Protein AF-A0A1S8CVC4-F1 (afdb_monomer)

Solvent-accessible surface area (backbone atoms only — not comparable to full-atom values): 4760 Å² total; per-residue (Å²): 140,80,88,82,80,78,75,78,75,65,57,59,61,54,52,48,54,53,49,52,54,50,39,52,53,53,37,53,53,34,53,53,50,45,54,50,45,53,53,51,52,72,74,43,60,87,89,38,73,68,36,56,55,44,50,53,52,44,52,54,37,52,51,51,37,50,50,38,50,52,53,51,52,55,54,56,64,58,60,80,78,113

pLDDT: mean 80.46, std 18.3, range [41.5, 96.69]

Secondary structure (DSSP, 8-state):
--------THHHHHHHHHHHHHHHHHHHHHHHHHHHHHHHHHHS-TTSHHHHHHHHHHHHHHHHHHHHHHHHHHHHHHHTT-

Sequence (82 aa):
MQKQIFGDCNSSAHEEASYCHKLHRLLEHCMQQIVIVHQQLKTTCIHDQHAEVLQQRLQTLQERRRFYQTQLISLDSFSDFS

Mean predicted aligned error: 10.3 Å

Structure (mmCIF, N/CA/C/O backbone):
data_AF-A0A1S8CVC4-F1
#
_entry.id   AF-A0A1S8CVC4-F1
#
loop_
_atom_site.group_PDB
_atom_site.id
_atom_site.type_symbol
_atom_site.label_atom_id
_atom_site.label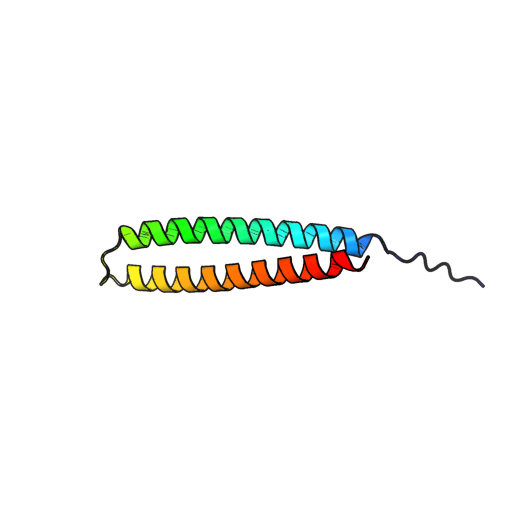_alt_id
_atom_site.label_comp_id
_atom_site.label_asym_id
_atom_site.label_entity_id
_atom_site.label_seq_id
_atom_site.pdbx_PDB_ins_code
_atom_site.Cartn_x
_atom_site.Cartn_y
_atom_site.Cartn_z
_atom_site.occupancy
_atom_site.B_iso_or_equiv
_atom_site.auth_seq_id
_atom_site.auth_comp_id
_atom_site.auth_asym_id
_atom_site.auth_atom_id
_atom_site.pdbx_PDB_model_num
ATOM 1 N N . MET A 1 1 ? 11.885 -5.766 -52.870 1.00 45.47 1 MET A N 1
ATOM 2 C CA . MET A 1 1 ? 13.008 -5.303 -52.018 1.00 45.47 1 MET A CA 1
ATOM 3 C C . MET A 1 1 ? 12.723 -3.832 -51.731 1.00 45.47 1 MET A C 1
ATOM 5 O O . MET A 1 1 ? 12.429 -3.151 -52.692 1.00 45.47 1 MET A O 1
ATOM 9 N N . GLN A 1 2 ? 12.620 -3.289 -50.520 1.00 41.50 2 GLN A N 1
ATOM 10 C CA . GLN A 1 2 ? 13.205 -3.590 -49.212 1.00 41.50 2 GLN A CA 1
ATOM 11 C C . GLN A 1 2 ? 12.166 -3.349 -48.102 1.00 41.50 2 GLN A C 1
ATOM 13 O O . GLN A 1 2 ? 11.329 -2.459 -48.205 1.00 41.50 2 GLN A O 1
ATOM 18 N N . LYS A 1 3 ? 12.246 -4.147 -47.033 1.00 48.19 3 LYS A N 1
ATOM 19 C CA . LYS A 1 3 ? 11.551 -3.919 -45.763 1.00 48.19 3 LYS A CA 1
ATOM 20 C C . LYS A 1 3 ? 12.295 -2.808 -45.013 1.00 48.19 3 LYS A C 1
ATOM 22 O O . LYS A 1 3 ? 13.468 -2.998 -44.709 1.00 48.19 3 LYS A O 1
ATOM 27 N N . GLN A 1 4 ? 11.639 -1.697 -44.693 1.00 47.81 4 GLN A N 1
ATOM 28 C CA . GLN A 1 4 ? 12.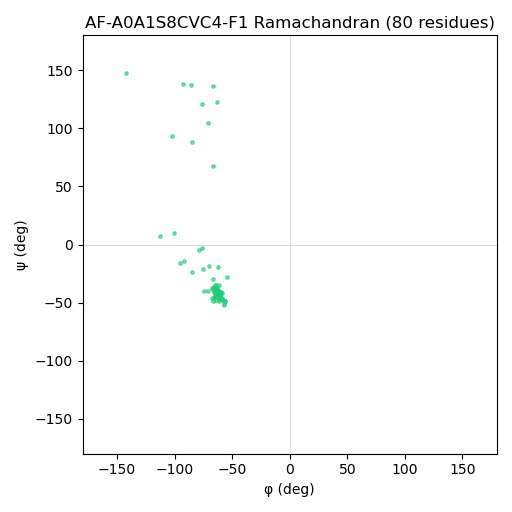092 -0.801 -43.627 1.00 47.81 4 GLN A CA 1
ATOM 29 C C . GLN A 1 4 ? 11.220 -1.071 -42.404 1.00 47.81 4 GLN A C 1
ATOM 31 O O . GLN A 1 4 ? 10.115 -0.557 -42.279 1.00 47.81 4 GLN A O 1
ATOM 36 N N . ILE A 1 5 ? 11.712 -1.959 -41.542 1.00 52.75 5 ILE A N 1
ATOM 37 C CA . ILE A 1 5 ? 11.216 -2.136 -40.180 1.00 52.75 5 ILE A CA 1
ATOM 38 C C . ILE A 1 5 ? 11.970 -1.083 -39.367 1.00 52.75 5 ILE A C 1
ATOM 40 O O . ILE A 1 5 ? 13.080 -1.336 -38.904 1.00 52.75 5 ILE A O 1
ATOM 44 N N . PHE A 1 6 ? 11.429 0.132 -39.293 1.00 48.50 6 PHE A N 1
ATOM 45 C CA . PHE A 1 6 ? 11.827 1.060 -38.239 1.00 48.50 6 PHE A CA 1
ATOM 46 C C . PHE A 1 6 ? 11.238 0.487 -36.952 1.00 48.50 6 PHE A C 1
ATOM 48 O O . PHE A 1 6 ? 10.025 0.478 -36.775 1.00 48.50 6 PHE A O 1
ATOM 55 N N . GLY A 1 7 ? 12.096 -0.118 -36.132 1.00 47.78 7 GLY A N 1
ATOM 56 C CA . GLY A 1 7 ? 11.716 -0.613 -34.820 1.00 47.78 7 GLY A CA 1
ATOM 57 C C . GLY A 1 7 ? 11.285 0.554 -33.942 1.00 47.78 7 GLY A C 1
ATOM 58 O O . GLY A 1 7 ? 12.054 1.492 -33.733 1.00 47.78 7 GLY A O 1
ATOM 59 N N . ASP A 1 8 ? 10.059 0.476 -33.436 1.00 43.34 8 ASP A N 1
ATOM 60 C CA . ASP A 1 8 ? 9.503 1.337 -32.396 1.00 43.34 8 ASP A CA 1
ATOM 61 C C . ASP A 1 8 ? 10.238 1.105 -31.059 1.00 43.34 8 ASP A C 1
ATOM 63 O O . ASP A 1 8 ? 9.686 0.570 -30.103 1.00 43.34 8 ASP A O 1
ATOM 67 N N . CYS A 1 9 ? 11.515 1.483 -30.970 1.00 48.44 9 CYS A N 1
ATOM 68 C CA . CYS A 1 9 ? 12.298 1.387 -29.731 1.00 48.44 9 CYS A CA 1
ATOM 69 C C . CYS A 1 9 ? 11.955 2.490 -28.707 1.00 48.44 9 CYS A C 1
ATOM 71 O O . CYS A 1 9 ? 12.484 2.474 -27.602 1.00 48.44 9 CYS A O 1
ATOM 73 N N . ASN A 1 10 ? 11.066 3.436 -29.043 1.00 48.03 10 ASN A N 1
ATOM 74 C CA . ASN A 1 10 ? 10.690 4.548 -28.158 1.00 48.03 10 ASN A CA 1
ATOM 75 C C . ASN A 1 10 ? 9.424 4.296 -27.322 1.00 48.03 10 ASN A C 1
ATOM 77 O O . ASN A 1 10 ? 9.190 5.024 -26.357 1.00 48.03 10 ASN A O 1
ATOM 81 N N . SER A 1 11 ? 8.607 3.293 -27.660 1.00 54.91 11 SER A N 1
ATOM 82 C CA . SER A 1 11 ? 7.365 3.025 -26.920 1.00 54.91 11 SER A CA 1
ATOM 83 C C . SER A 1 11 ? 7.637 2.377 -25.562 1.00 54.91 11 SER A C 1
ATOM 85 O O . SER A 1 11 ? 7.039 2.787 -24.572 1.00 54.91 11 SER A O 1
ATOM 87 N N . SER A 1 12 ? 8.596 1.448 -25.478 1.00 59.69 12 SER A N 1
ATOM 88 C CA . SER A 1 12 ? 8.874 0.708 -24.239 1.00 59.69 12 SER A CA 1
ATOM 89 C C . SER A 1 12 ? 9.403 1.606 -23.121 1.00 59.69 12 SER A C 1
ATOM 91 O O . SER A 1 12 ? 8.870 1.574 -22.019 1.00 59.69 12 SER A O 1
ATOM 93 N N . ALA A 1 13 ? 10.371 2.481 -23.405 1.00 60.81 13 ALA A N 1
ATOM 94 C CA . ALA A 1 13 ? 10.958 3.364 -22.394 1.00 60.81 13 ALA A CA 1
ATOM 95 C C . ALA A 1 13 ? 9.950 4.397 -21.852 1.00 60.81 13 ALA A C 1
ATOM 97 O O . ALA A 1 13 ? 9.930 4.701 -20.658 1.00 60.81 13 ALA A O 1
ATOM 98 N N . HIS A 1 14 ? 9.072 4.926 -22.712 1.00 61.75 14 HIS A N 1
ATOM 99 C CA . HIS A 1 14 ? 8.010 5.842 -22.288 1.00 61.75 14 HIS A CA 1
ATOM 100 C C . HIS A 1 14 ? 6.920 5.114 -21.481 1.00 61.75 14 HIS A C 1
ATOM 102 O O . HIS A 1 14 ? 6.404 5.645 -20.492 1.00 61.75 14 HIS A O 1
ATOM 108 N N . GLU A 1 15 ? 6.553 3.897 -21.885 1.00 71.12 15 GLU A N 1
ATOM 109 C CA . GLU A 1 15 ? 5.592 3.056 -21.167 1.00 71.12 15 GLU A CA 1
ATOM 110 C C . GLU A 1 15 ? 6.125 2.621 -19.796 1.00 71.12 15 GLU A C 1
ATOM 112 O O . GLU A 1 15 ? 5.394 2.715 -18.807 1.00 71.12 15 GLU A O 1
ATOM 117 N N . GLU A 1 16 ? 7.404 2.256 -19.703 1.00 70.00 16 GLU A N 1
ATOM 118 C CA . GLU A 1 16 ? 8.093 1.916 -18.456 1.00 70.00 16 GLU A CA 1
ATOM 119 C C . GLU A 1 16 ? 8.205 3.118 -17.514 1.00 70.00 16 GLU A C 1
ATOM 121 O O . GLU A 1 16 ? 7.847 3.009 -16.340 1.00 70.00 16 GLU A O 1
ATOM 126 N N . ALA A 1 17 ? 8.591 4.298 -18.015 1.00 78.25 17 ALA A N 1
ATOM 127 C CA . ALA A 1 17 ? 8.616 5.523 -17.213 1.00 78.25 17 ALA A CA 1
ATOM 128 C C . ALA A 1 17 ? 7.211 5.903 -16.702 1.00 78.25 17 ALA A C 1
ATOM 130 O O . ALA A 1 17 ? 7.038 6.289 -15.541 1.00 78.25 17 ALA A O 1
ATOM 131 N N . SER A 1 18 ? 6.179 5.743 -17.541 1.00 86.25 18 SER A N 1
ATOM 132 C CA . SER A 1 18 ? 4.778 5.957 -17.152 1.00 86.25 18 SER A CA 1
ATOM 133 C C . SER A 1 18 ? 4.322 4.955 -16.089 1.00 86.25 18 SER A C 1
ATOM 135 O O . SER A 1 18 ? 3.623 5.324 -15.141 1.00 86.25 18 SER A O 1
ATOM 137 N N . TYR A 1 19 ? 4.715 3.690 -16.224 1.00 87.50 19 TYR A N 1
ATOM 138 C CA . TYR A 1 19 ? 4.393 2.632 -15.275 1.00 87.50 19 TYR A CA 1
ATOM 139 C C . TYR A 1 19 ? 5.096 2.840 -13.927 1.00 87.50 19 TYR A C 1
ATOM 141 O O . TYR A 1 19 ? 4.432 2.817 -12.889 1.00 87.50 19 TYR A O 1
ATOM 149 N N . CYS A 1 20 ? 6.391 3.164 -13.939 1.00 88.88 20 CYS A N 1
ATOM 150 C CA . CYS A 1 20 ? 7.167 3.528 -12.755 1.00 88.88 20 CYS A CA 1
ATOM 151 C C . CYS A 1 20 ? 6.530 4.717 -12.013 1.00 88.88 20 CYS A C 1
ATOM 153 O O . CYS A 1 20 ? 6.246 4.635 -10.814 1.00 88.88 20 CYS A O 1
ATOM 155 N N . HIS A 1 21 ? 6.175 5.791 -12.731 1.00 91.25 21 HIS A N 1
ATOM 156 C CA . HIS A 1 21 ? 5.501 6.947 -12.133 1.00 91.25 21 HIS A CA 1
ATOM 157 C C . HIS A 1 21 ? 4.154 6.578 -11.485 1.00 91.25 21 HIS A C 1
ATOM 159 O O . HIS A 1 21 ? 3.832 7.046 -10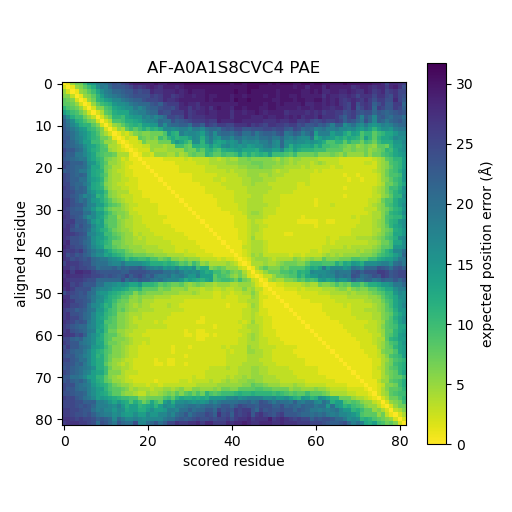.389 1.00 91.25 21 HIS A O 1
ATOM 165 N N . LYS A 1 22 ? 3.360 5.712 -12.132 1.00 92.94 22 LYS A N 1
ATOM 166 C CA . LYS A 1 22 ? 2.090 5.216 -11.573 1.00 92.94 22 LYS A CA 1
ATOM 167 C C . LYS A 1 22 ? 2.318 4.40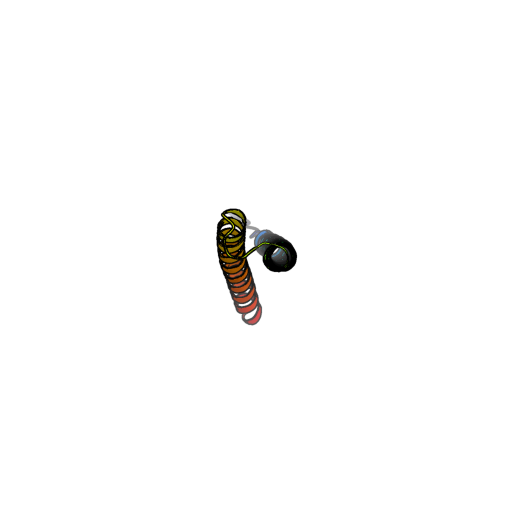0 -10.301 1.00 92.94 22 LYS A C 1
ATOM 169 O O . LYS A 1 22 ? 1.597 4.607 -9.326 1.00 92.94 22 LYS A O 1
ATOM 174 N N . LEU A 1 23 ? 3.313 3.515 -10.288 1.00 93.12 23 LEU A N 1
ATOM 175 C CA . LEU A 1 23 ? 3.667 2.719 -9.112 1.00 93.12 23 LEU A CA 1
ATOM 176 C C . LEU A 1 23 ? 4.081 3.598 -7.929 1.00 93.12 23 LEU A C 1
ATOM 178 O O . LEU A 1 23 ? 3.588 3.379 -6.822 1.00 93.12 23 LEU A O 1
ATOM 182 N N . HIS A 1 24 ? 4.899 4.630 -8.157 1.00 92.94 24 HIS A N 1
ATOM 183 C CA . HIS A 1 24 ? 5.266 5.591 -7.113 1.00 92.94 24 HIS A CA 1
ATOM 184 C C . HIS A 1 24 ? 4.045 6.302 -6.520 1.00 92.94 24 HIS A C 1
ATOM 186 O O . HIS A 1 24 ? 3.883 6.309 -5.299 1.00 92.94 24 HIS A O 1
ATOM 192 N N . ARG A 1 25 ? 3.123 6.813 -7.352 1.00 94.69 25 ARG A N 1
ATOM 193 C CA . ARG A 1 25 ? 1.886 7.441 -6.848 1.00 94.69 25 ARG A CA 1
ATOM 194 C C . ARG A 1 25 ? 1.015 6.474 -6.047 1.00 94.69 25 ARG A C 1
ATOM 196 O O . ARG A 1 25 ? 0.452 6.848 -5.019 1.00 94.69 25 ARG A O 1
ATOM 203 N N . LEU A 1 26 ? 0.888 5.229 -6.508 1.00 94.94 26 LEU A N 1
ATOM 204 C CA . LEU A 1 26 ? 0.125 4.199 -5.800 1.00 94.94 26 LEU A CA 1
ATOM 205 C C . LEU A 1 26 ? 0.769 3.837 -4.456 1.00 94.94 26 LEU A C 1
ATOM 207 O O . LEU A 1 26 ? 0.052 3.614 -3.474 1.00 94.94 26 LEU A O 1
ATOM 211 N N . LEU A 1 27 ? 2.102 3.807 -4.400 1.00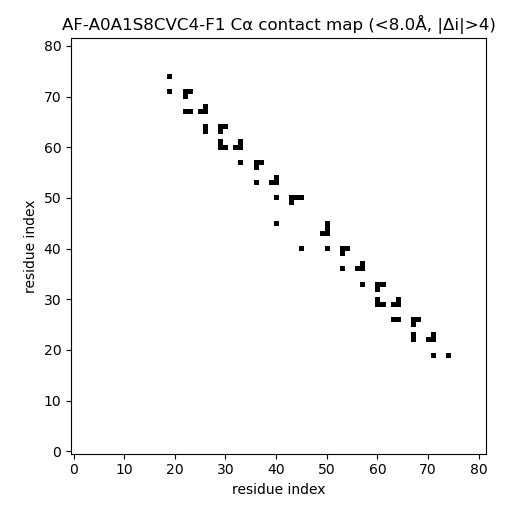 94.06 27 LEU A N 1
ATOM 212 C CA . LEU A 1 27 ? 2.866 3.560 -3.184 1.00 94.06 27 LEU A CA 1
ATOM 213 C C . LEU A 1 27 ? 2.696 4.701 -2.173 1.00 94.06 27 LEU A C 1
ATOM 215 O O . LEU A 1 27 ? 2.363 4.431 -1.018 1.00 94.06 27 LEU A O 1
ATOM 219 N N . GLU A 1 28 ? 2.842 5.953 -2.608 1.00 95.06 28 GLU A N 1
ATOM 220 C CA . GLU A 1 28 ? 2.604 7.139 -1.775 1.00 95.06 28 GLU A CA 1
ATOM 221 C C . GLU A 1 28 ? 1.190 7.136 -1.194 1.00 95.06 28 GLU A C 1
ATOM 223 O O . GLU A 1 28 ? 1.010 7.262 0.021 1.00 95.06 28 GLU A O 1
ATOM 228 N N . HIS A 1 29 ? 0.183 6.901 -2.040 1.00 95.06 29 HIS A N 1
ATOM 229 C CA . HIS A 1 29 ? -1.203 6.813 -1.596 1.00 95.06 29 HIS A CA 1
ATOM 230 C C . HIS A 1 29 ? -1.401 5.677 -0.579 1.00 95.06 29 HIS A C 1
ATOM 232 O O . HIS A 1 29 ? -2.055 5.869 0.447 1.00 95.06 29 HIS A O 1
ATOM 238 N N . CYS A 1 30 ? -0.805 4.499 -0.800 1.00 96.00 30 CYS A N 1
ATOM 239 C CA . CYS A 1 30 ? -0.872 3.401 0.170 1.00 96.00 30 CYS A CA 1
ATOM 240 C C . CYS A 1 30 ? -0.233 3.772 1.511 1.00 96.00 30 CYS A C 1
ATOM 242 O O . CYS A 1 30 ? -0.806 3.467 2.555 1.00 96.00 30 CYS A O 1
ATOM 244 N N . MET A 1 31 ? 0.915 4.450 1.508 1.00 95.62 31 MET A N 1
ATOM 245 C CA . MET A 1 31 ? 1.581 4.884 2.738 1.00 95.62 31 MET A CA 1
ATOM 246 C C . MET A 1 31 ? 0.749 5.912 3.509 1.00 95.62 31 MET A C 1
ATOM 248 O O . MET A 1 31 ? 0.594 5.777 4.723 1.00 95.62 31 MET A O 1
ATOM 252 N N . GLN A 1 32 ? 0.151 6.886 2.822 1.00 96.69 32 GLN A N 1
ATOM 253 C CA . GLN A 1 32 ? -0.756 7.856 3.444 1.00 96.69 32 GLN A CA 1
ATOM 254 C C . GLN A 1 32 ? -1.968 7.163 4.081 1.00 96.69 32 GLN A C 1
ATOM 256 O O . GLN A 1 32 ? -2.304 7.428 5.235 1.00 96.69 32 GLN A O 1
ATOM 261 N N . GLN A 1 33 ? -2.586 6.216 3.370 1.00 95.62 33 GLN A N 1
ATOM 262 C CA . GLN A 1 33 ? -3.717 5.446 3.892 1.00 95.62 33 GLN A CA 1
ATOM 263 C C . GLN A 1 33 ? -3.329 4.591 5.106 1.00 95.62 33 GLN A C 1
ATOM 265 O O . GLN A 1 33 ? -4.107 4.502 6.051 1.00 95.62 33 GLN A O 1
ATOM 270 N N . ILE A 1 34 ? -2.125 4.009 5.128 1.00 95.69 34 ILE A N 1
ATOM 271 C CA . ILE A 1 34 ? -1.601 3.272 6.291 1.00 95.69 34 ILE A CA 1
ATOM 272 C C . ILE A 1 34 ? -1.504 4.187 7.514 1.00 95.69 34 ILE A C 1
ATOM 274 O O . ILE A 1 34 ? -1.939 3.802 8.599 1.00 95.69 34 ILE A O 1
ATOM 278 N N . VAL A 1 35 ? -0.972 5.403 7.350 1.00 96.50 35 VAL A N 1
ATOM 279 C CA . VAL A 1 35 ? -0.873 6.384 8.444 1.00 96.50 35 VAL A CA 1
ATOM 280 C C . VAL A 1 35 ? -2.260 6.741 8.981 1.00 96.50 35 VAL A C 1
ATOM 282 O O . VAL A 1 35 ? -2.460 6.719 10.195 1.00 96.50 35 VAL A O 1
ATOM 285 N N . ILE A 1 36 ? -3.228 6.999 8.096 1.00 95.38 36 ILE A N 1
ATOM 286 C CA . ILE A 1 36 ? -4.614 7.312 8.475 1.00 95.38 36 ILE A CA 1
ATOM 287 C C . ILE A 1 36 ? -5.247 6.142 9.238 1.00 95.38 36 ILE A C 1
ATOM 289 O O . ILE A 1 36 ? -5.791 6.340 10.321 1.00 95.38 36 ILE A O 1
ATOM 293 N N . VAL A 1 37 ? -5.134 4.915 8.724 1.00 94.25 37 VAL A N 1
ATOM 294 C CA . VAL A 1 37 ? -5.699 3.721 9.374 1.00 94.25 37 VAL A CA 1
ATOM 295 C C . VAL A 1 37 ? -5.049 3.475 10.737 1.00 94.25 37 VAL A C 1
ATOM 297 O O . VAL A 1 37 ? -5.744 3.156 11.698 1.00 94.25 37 VAL A O 1
ATOM 300 N N . HIS A 1 38 ? -3.739 3.694 10.877 1.00 93.31 38 HIS A N 1
ATOM 301 C CA . HIS A 1 38 ? -3.077 3.621 12.180 1.00 93.31 38 HIS A CA 1
ATOM 302 C C . HIS A 1 38 ? -3.582 4.680 13.164 1.00 93.31 38 HIS A C 1
ATOM 304 O O . HIS A 1 38 ? -3.729 4.378 14.347 1.00 93.31 38 HIS A O 1
ATOM 310 N N . GLN A 1 39 ? -3.848 5.906 12.709 1.00 93.25 39 GLN A N 1
ATOM 311 C CA . GLN A 1 39 ? -4.448 6.939 13.557 1.00 93.25 39 GLN A CA 1
ATOM 312 C C . GLN A 1 39 ? -5.863 6.539 13.994 1.00 93.25 39 GLN A C 1
ATOM 314 O O . GLN A 1 39 ? -6.172 6.628 15.178 1.00 93.25 39 GLN A O 1
ATOM 319 N N . GLN A 1 40 ? -6.677 6.012 13.075 1.00 91.31 40 GLN A N 1
ATOM 320 C CA . GLN A 1 40 ? -8.024 5.515 13.373 1.00 91.31 40 GLN A CA 1
ATOM 321 C C . GLN A 1 40 ? -8.001 4.342 14.362 1.00 91.31 40 GLN A C 1
ATOM 323 O O . GLN A 1 40 ? -8.815 4.293 15.282 1.00 91.31 40 GLN A O 1
ATOM 328 N N . LEU A 1 41 ? -7.041 3.421 14.233 1.00 90.12 41 LEU A N 1
ATOM 329 C CA . LEU A 1 41 ? -6.864 2.314 15.176 1.00 90.12 41 LEU A CA 1
ATOM 330 C C . LEU A 1 41 ? -6.477 2.795 16.578 1.00 90.12 41 LEU A C 1
ATOM 332 O O . LEU A 1 41 ? -6.927 2.208 17.553 1.00 90.12 41 LEU A O 1
ATOM 336 N N . LYS A 1 42 ? -5.691 3.873 16.701 1.00 88.88 42 LYS A N 1
ATOM 337 C CA . LYS A 1 42 ? -5.343 4.454 18.012 1.00 88.88 42 LYS A CA 1
ATOM 338 C C . LYS A 1 42 ? -6.542 5.071 18.729 1.00 88.88 42 LYS A C 1
ATOM 340 O O . LYS A 1 42 ? -6.544 5.120 19.954 1.00 88.88 42 LYS A O 1
ATOM 345 N N . THR A 1 43 ? -7.525 5.568 17.983 1.00 88.00 43 THR A N 1
ATOM 346 C CA . THR A 1 43 ? -8.733 6.190 18.544 1.00 88.00 43 THR A CA 1
ATOM 347 C C . THR A 1 43 ? -9.883 5.203 18.744 1.00 88.00 43 THR A C 1
ATOM 349 O O . THR A 1 43 ? -10.850 5.540 19.419 1.00 88.00 43 THR A O 1
ATOM 352 N N . THR A 1 44 ? -9.807 4.006 18.156 1.00 84.25 44 THR A N 1
ATOM 353 C CA . THR A 1 44 ? -10.868 2.988 18.222 1.00 84.25 44 THR A CA 1
ATOM 354 C C . THR A 1 44 ? -10.617 2.038 19.397 1.00 84.25 44 THR A C 1
ATOM 356 O O . THR A 1 44 ? -9.485 1.619 19.633 1.00 84.25 44 THR A O 1
ATOM 359 N N . CYS A 1 45 ? -11.665 1.677 20.142 1.00 76.19 45 CYS A N 1
ATOM 360 C CA . CYS A 1 45 ? -11.559 0.691 21.219 1.00 76.19 45 CYS A CA 1
ATOM 361 C C . CYS A 1 45 ? -11.242 -0.702 20.639 1.00 76.19 45 CYS A C 1
ATOM 363 O O . CYS A 1 45 ? -11.839 -1.112 19.648 1.00 76.19 45 CYS A O 1
ATOM 365 N N . ILE A 1 46 ? -10.315 -1.441 21.256 1.00 66.56 46 ILE A N 1
ATOM 366 C CA . ILE A 1 46 ? -9.730 -2.687 20.711 1.00 66.56 46 ILE A CA 1
ATOM 367 C C . ILE A 1 46 ? -10.770 -3.813 20.516 1.00 66.56 46 ILE A C 1
ATOM 369 O O . ILE A 1 46 ? -10.538 -4.728 19.733 1.00 66.56 46 ILE A O 1
ATOM 373 N N . HIS A 1 47 ? -11.926 -3.733 21.180 1.00 67.88 47 HIS A N 1
ATOM 374 C CA . HIS A 1 47 ? -13.005 -4.729 21.103 1.00 67.88 47 HIS A CA 1
ATOM 375 C C . HIS A 1 47 ? -14.163 -4.337 20.174 1.00 67.88 47 HIS A C 1
ATOM 377 O O . HIS A 1 47 ? -15.213 -4.976 20.192 1.00 67.88 47 HIS A O 1
ATOM 383 N N . ASP A 1 48 ? -13.996 -3.276 19.391 1.00 79.12 48 ASP A N 1
ATOM 384 C CA . ASP A 1 48 ? -14.995 -2.834 18.426 1.00 79.12 48 ASP A CA 1
ATOM 385 C C . ASP A 1 48 ? -14.824 -3.592 17.096 1.00 79.12 48 ASP A C 1
ATOM 387 O O . ASP A 1 48 ? -13.707 -3.728 16.593 1.00 79.12 48 ASP A O 1
ATOM 391 N N . GLN A 1 49 ? -15.923 -4.035 16.479 1.00 83.81 49 GLN A N 1
ATOM 392 C CA . GLN A 1 49 ? -15.915 -4.618 15.126 1.00 83.81 49 GLN A CA 1
ATOM 393 C C . GLN A 1 49 ? -15.270 -3.665 14.108 1.00 83.81 49 GLN A C 1
ATOM 395 O O . GLN A 1 49 ? -14.652 -4.091 13.132 1.00 83.81 49 GLN A O 1
ATOM 400 N N . HIS A 1 50 ? -15.351 -2.356 14.360 1.00 86.12 50 HIS A N 1
ATOM 401 C CA . HIS A 1 50 ? -14.660 -1.353 13.561 1.00 86.12 50 HIS A CA 1
ATOM 402 C C . HIS A 1 50 ? -13.127 -1.511 13.596 1.00 86.12 50 HIS A C 1
ATOM 404 O O . HIS A 1 50 ? -12.461 -1.301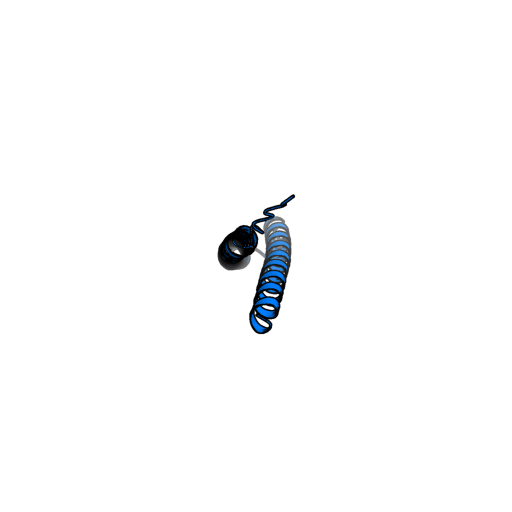 12.579 1.00 86.12 50 HIS A O 1
ATOM 410 N N . ALA A 1 51 ? -12.550 -1.928 14.728 1.00 88.38 51 ALA A N 1
ATOM 411 C CA . ALA A 1 51 ? -11.116 -2.176 14.844 1.00 88.38 51 ALA A CA 1
ATOM 412 C C . ALA A 1 51 ? -10.678 -3.370 13.981 1.00 88.38 51 ALA A C 1
ATOM 414 O O . ALA A 1 51 ? -9.646 -3.281 13.315 1.00 88.38 51 ALA A O 1
ATOM 415 N N . GLU A 1 52 ? -11.476 -4.441 13.915 1.00 89.94 52 GLU A N 1
ATOM 416 C CA . GLU A 1 52 ? -11.200 -5.601 13.051 1.00 89.94 52 GLU A CA 1
ATOM 417 C C . GLU A 1 52 ? -11.191 -5.210 11.566 1.00 89.94 52 GLU A C 1
ATOM 419 O O . GLU A 1 52 ? -10.267 -5.561 10.828 1.00 89.94 52 GLU A O 1
ATOM 424 N N . VAL A 1 53 ? -12.162 -4.400 11.128 1.00 91.81 53 VAL A N 1
ATOM 425 C CA . VAL A 1 53 ? -12.221 -3.889 9.745 1.00 91.81 53 VAL A CA 1
ATOM 426 C C . VAL A 1 53 ? -11.001 -3.023 9.422 1.00 91.81 53 VAL A C 1
ATOM 428 O O . VAL A 1 53 ? -10.398 -3.153 8.352 1.00 91.81 53 VAL A O 1
ATOM 431 N N . LEU A 1 54 ? -10.595 -2.148 10.345 1.00 92.94 54 LEU A N 1
ATOM 432 C CA . LEU A 1 54 ? -9.402 -1.321 10.174 1.00 92.94 54 LEU A CA 1
ATOM 433 C C . LEU A 1 54 ? -8.115 -2.161 10.138 1.00 92.94 54 LEU A C 1
ATOM 435 O O . LEU A 1 54 ? -7.224 -1.859 9.343 1.00 92.94 54 LEU A O 1
ATOM 439 N N . GLN A 1 55 ? -8.019 -3.231 10.931 1.00 92.81 55 GLN A N 1
ATOM 440 C CA . GLN A 1 55 ? -6.889 -4.165 10.896 1.00 92.81 55 GLN A CA 1
ATOM 441 C C . GLN A 1 55 ? -6.810 -4.920 9.562 1.00 92.81 55 GLN A C 1
ATOM 443 O O . GLN A 1 55 ? -5.737 -4.978 8.958 1.00 92.81 55 GLN A O 1
ATOM 448 N N . GLN A 1 56 ? -7.935 -5.418 9.040 1.00 94.75 56 GLN A N 1
ATOM 449 C CA . GLN A 1 56 ? -7.982 -6.058 7.718 1.00 94.75 56 GLN A CA 1
ATOM 450 C C . GLN A 1 56 ? -7.596 -5.083 6.596 1.00 94.75 56 GLN A C 1
ATOM 452 O O . GLN A 1 56 ? -6.818 -5.413 5.691 1.00 94.75 56 GLN A O 1
ATOM 457 N N . ARG A 1 57 ? -8.089 -3.839 6.669 1.00 94.69 57 ARG A N 1
ATOM 458 C CA . ARG A 1 57 ? -7.713 -2.777 5.728 1.00 94.69 57 ARG A CA 1
ATOM 459 C C . ARG A 1 57 ? -6.218 -2.472 5.802 1.00 94.69 57 ARG A C 1
ATOM 461 O O . ARG A 1 57 ? -5.583 -2.312 4.75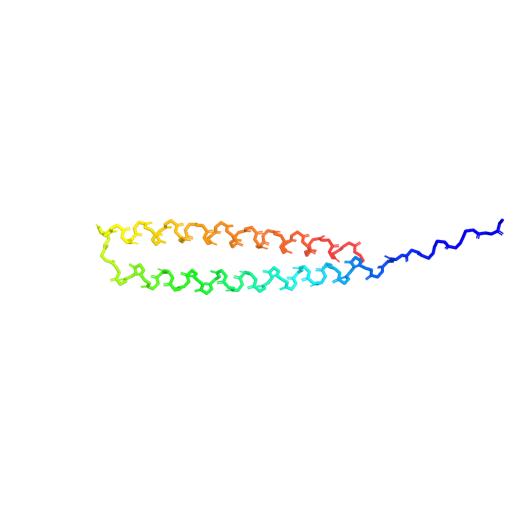9 1.00 94.69 57 ARG A O 1
ATOM 468 N N . LEU A 1 58 ? -5.644 -2.421 7.005 1.00 95.56 58 LEU A N 1
ATOM 469 C CA . LEU A 1 58 ? -4.212 -2.216 7.209 1.00 95.56 58 LEU A CA 1
ATOM 470 C C . LEU A 1 58 ? -3.388 -3.344 6.578 1.00 95.56 58 LEU A C 1
ATOM 472 O O . LEU A 1 58 ? -2.434 -3.056 5.855 1.00 95.56 58 LEU A O 1
ATOM 476 N N . GLN A 1 59 ? -3.772 -4.603 6.795 1.00 96.12 59 GLN A N 1
ATOM 477 C CA . GLN A 1 59 ? -3.098 -5.755 6.194 1.00 96.12 59 GLN A CA 1
ATOM 478 C C . GLN A 1 59 ? -3.106 -5.665 4.661 1.00 96.12 59 GLN A C 1
ATOM 480 O O . GLN A 1 59 ? -2.055 -5.756 4.024 1.00 96.12 59 GLN A O 1
ATOM 485 N N . THR A 1 60 ? -4.269 -5.377 4.073 1.00 96.50 60 THR A N 1
ATOM 486 C CA . THR A 1 60 ? -4.415 -5.218 2.617 1.00 96.50 60 THR A CA 1
ATOM 487 C C . THR A 1 60 ? -3.512 -4.103 2.078 1.00 96.50 60 THR A C 1
ATOM 489 O O . THR A 1 60 ? -2.870 -4.244 1.035 1.00 96.50 60 THR A O 1
ATOM 492 N N . LEU A 1 61 ? -3.426 -2.973 2.787 1.00 96.56 61 LEU A N 1
ATOM 493 C CA . LEU A 1 61 ? -2.551 -1.864 2.402 1.00 96.56 61 LEU A CA 1
ATOM 494 C C . LEU A 1 61 ? -1.065 -2.233 2.506 1.00 96.56 61 LEU A C 1
ATOM 496 O O . LEU A 1 61 ? -0.278 -1.826 1.653 1.00 96.56 61 LEU A O 1
ATOM 500 N N . GLN A 1 62 ? -0.669 -3.016 3.511 1.00 95.69 62 GLN A N 1
ATOM 501 C CA . GLN A 1 62 ? 0.708 -3.494 3.663 1.00 95.69 62 GLN A CA 1
ATOM 502 C C . GLN A 1 62 ? 1.108 -4.486 2.565 1.00 95.69 62 GLN A C 1
ATOM 504 O O . GLN A 1 62 ? 2.247 -4.457 2.093 1.00 95.69 62 GLN A O 1
ATOM 509 N N . GLU A 1 63 ? 0.194 -5.355 2.139 1.00 96.69 63 GLU A N 1
ATOM 510 C CA . GLU A 1 63 ? 0.397 -6.254 0.998 1.00 96.69 63 GLU A CA 1
ATOM 511 C C . GLU A 1 63 ? 0.556 -5.467 -0.305 1.00 96.69 63 GLU A C 1
ATOM 513 O O . GLU A 1 63 ? 1.538 -5.667 -1.019 1.00 96.69 63 GLU A O 1
ATOM 518 N N . ARG A 1 64 ? -0.324 -4.490 -0.565 1.00 95.62 64 ARG A N 1
ATOM 519 C CA . ARG A 1 64 ? -0.205 -3.594 -1.730 1.00 95.62 64 ARG A CA 1
ATOM 520 C C . ARG A 1 64 ? 1.092 -2.791 -1.717 1.00 95.62 64 ARG A C 1
ATOM 522 O O . ARG A 1 64 ? 1.748 -2.687 -2.748 1.00 95.62 64 ARG A O 1
ATOM 529 N N . ARG A 1 65 ? 1.498 -2.268 -0.554 1.00 95.25 65 ARG A N 1
ATOM 530 C CA . ARG A 1 65 ? 2.779 -1.566 -0.386 1.00 95.25 65 ARG A CA 1
ATOM 531 C C . ARG A 1 65 ? 3.947 -2.462 -0.791 1.00 95.25 65 ARG A C 1
ATOM 533 O O . ARG A 1 65 ? 4.772 -2.037 -1.591 1.00 95.25 65 ARG A O 1
ATOM 540 N N . ARG A 1 66 ? 3.994 -3.692 -0.263 1.00 95.88 66 ARG A N 1
ATOM 541 C CA . ARG A 1 66 ? 5.032 -4.673 -0.615 1.00 95.88 66 ARG A CA 1
ATOM 542 C C . ARG A 1 66 ? 5.027 -4.968 -2.109 1.00 95.88 66 ARG A C 1
ATOM 544 O O . ARG A 1 66 ? 6.082 -4.912 -2.719 1.00 95.88 66 ARG A O 1
ATOM 551 N N . PHE A 1 67 ? 3.855 -5.194 -2.698 1.00 95.75 67 PHE A N 1
ATOM 552 C CA . PHE A 1 67 ? 3.728 -5.436 -4.131 1.00 95.75 67 PHE A CA 1
ATOM 553 C C . PHE A 1 67 ? 4.310 -4.285 -4.967 1.00 95.75 67 PHE A C 1
ATOM 555 O O . PHE A 1 67 ? 5.178 -4.529 -5.799 1.00 95.75 67 PHE A O 1
ATOM 562 N N . TYR A 1 68 ? 3.907 -3.033 -4.720 1.00 94.44 68 TYR A N 1
ATOM 563 C CA . TYR A 1 68 ? 4.429 -1.888 -5.478 1.00 94.44 68 TYR A CA 1
ATOM 564 C C . TYR A 1 68 ? 5.929 -1.674 -5.262 1.00 94.44 68 TYR A C 1
ATOM 566 O O . TYR A 1 68 ? 6.635 -1.364 -6.215 1.00 94.44 68 TYR A O 1
ATOM 574 N N . GLN A 1 69 ? 6.431 -1.882 -4.041 1.00 92.69 69 GLN A N 1
ATOM 575 C CA . GLN A 1 69 ? 7.868 -1.825 -3.758 1.00 92.69 69 GLN A CA 1
ATOM 576 C C . GLN A 1 69 ? 8.641 -2.898 -4.527 1.00 92.69 69 GLN A C 1
ATOM 578 O O . GLN A 1 69 ? 9.658 -2.585 -5.133 1.00 92.69 69 GLN A O 1
ATOM 583 N N . THR A 1 70 ? 8.152 -4.141 -4.551 1.00 93.81 70 THR A N 1
ATOM 584 C CA . THR A 1 70 ? 8.775 -5.220 -5.326 1.00 93.81 70 THR A CA 1
ATOM 585 C C . THR A 1 70 ? 8.791 -4.893 -6.816 1.00 93.81 70 THR A C 1
ATOM 587 O O . THR A 1 70 ? 9.833 -5.047 -7.437 1.00 93.81 70 THR A O 1
ATOM 590 N N . GLN A 1 71 ? 7.686 -4.386 -7.374 1.00 91.88 71 GLN A N 1
ATOM 591 C CA . GLN A 1 71 ? 7.635 -3.982 -8.785 1.00 91.88 71 GLN A CA 1
ATOM 592 C C . GLN A 1 71 ? 8.634 -2.859 -9.098 1.00 91.88 71 GLN A C 1
ATOM 594 O O . GLN A 1 71 ? 9.337 -2.939 -10.098 1.00 91.88 71 GLN A O 1
ATOM 599 N N . LEU A 1 72 ? 8.748 -1.847 -8.230 1.00 89.50 72 LEU A N 1
ATOM 600 C CA . LEU A 1 72 ? 9.721 -0.760 -8.398 1.00 89.50 72 LEU A CA 1
ATOM 601 C C . LEU A 1 72 ? 11.170 -1.259 -8.340 1.00 89.50 72 LEU A C 1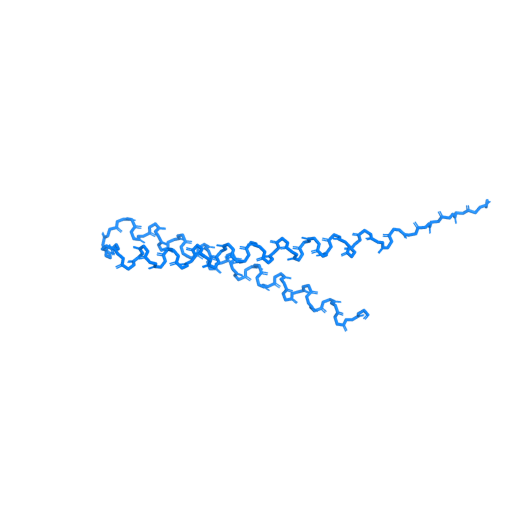
ATOM 603 O O . LEU A 1 72 ? 11.967 -0.874 -9.184 1.00 89.50 72 LEU A O 1
ATOM 607 N N . ILE A 1 73 ? 11.497 -2.153 -7.401 1.00 89.31 73 ILE A N 1
ATOM 608 C CA . ILE A 1 73 ? 12.833 -2.769 -7.313 1.00 89.31 73 ILE A CA 1
ATOM 609 C C . ILE A 1 73 ? 13.135 -3.587 -8.571 1.00 89.31 73 ILE A C 1
ATOM 611 O O . ILE A 1 73 ? 14.243 -3.530 -9.096 1.00 89.31 73 ILE A O 1
ATOM 615 N N . SER A 1 74 ? 12.155 -4.346 -9.069 1.00 86.50 74 SER A N 1
ATOM 616 C CA . SER A 1 74 ? 12.319 -5.107 -10.305 1.00 86.50 74 SER A CA 1
ATOM 617 C C . SER A 1 74 ? 12.602 -4.188 -11.492 1.00 86.50 74 SER A C 1
ATOM 619 O O . SER A 1 74 ? 13.499 -4.500 -12.263 1.00 86.50 74 SER A O 1
ATOM 621 N N . LEU A 1 75 ? 11.919 -3.046 -11.609 1.00 82.81 75 LEU A N 1
ATOM 622 C CA . LEU A 1 75 ? 12.200 -2.057 -12.657 1.00 82.81 75 LEU A CA 1
ATOM 623 C C . LEU A 1 75 ? 13.615 -1.471 -12.540 1.00 82.81 75 LEU A C 1
ATOM 625 O O . LEU A 1 75 ? 14.312 -1.389 -13.545 1.00 82.81 75 LEU A O 1
ATOM 629 N N . ASP A 1 76 ? 14.058 -1.144 -11.325 1.00 72.00 76 ASP A N 1
ATOM 630 C CA . ASP A 1 76 ? 15.396 -0.589 -11.062 1.00 72.00 76 ASP A CA 1
ATOM 631 C C . ASP A 1 76 ? 16.513 -1.589 -11.428 1.00 72.00 76 ASP A C 1
ATOM 633 O O . ASP A 1 76 ? 17.548 -1.233 -11.989 1.00 72.00 76 ASP A O 1
ATOM 637 N N . SER A 1 77 ? 16.263 -2.889 -11.220 1.00 62.25 77 SER A N 1
ATOM 638 C CA . SER A 1 77 ? 17.198 -3.950 -11.615 1.00 62.25 77 SER A CA 1
ATOM 639 C C . SER A 1 77 ? 17.330 -4.156 -13.132 1.00 62.25 77 SER A C 1
ATOM 641 O O . SER A 1 77 ? 18.316 -4.743 -13.573 1.00 62.25 77 SER A O 1
ATOM 643 N N . PHE A 1 78 ? 16.376 -3.672 -13.941 1.00 56.84 78 PHE A N 1
ATOM 644 C CA . PHE A 1 78 ? 16.487 -3.684 -15.407 1.00 56.84 78 PHE A CA 1
ATOM 645 C C . PHE A 1 78 ? 17.262 -2.473 -15.949 1.00 56.84 78 PHE A C 1
ATOM 647 O O . PHE A 1 78 ? 17.854 -2.575 -17.024 1.00 56.84 78 PHE A O 1
ATOM 654 N N . SER A 1 79 ? 17.321 -1.357 -15.212 1.00 53.44 79 SER A N 1
ATOM 655 C CA . SER A 1 79 ? 18.072 -0.160 -15.622 1.00 53.44 79 SER A CA 1
ATOM 656 C C . SER A 1 79 ? 19.592 -0.270 -15.470 1.00 53.44 79 SER A C 1
ATOM 658 O O . SER A 1 79 ? 20.300 0.447 -16.166 1.00 53.44 79 SER A O 1
ATOM 660 N N . ASP A 1 80 ? 20.108 -1.180 -14.637 1.00 46.34 80 ASP A N 1
ATOM 661 C CA . ASP A 1 80 ? 21.560 -1.374 -14.438 1.00 46.34 80 ASP A CA 1
ATOM 662 C C . ASP A 1 80 ? 22.254 -2.186 -15.559 1.00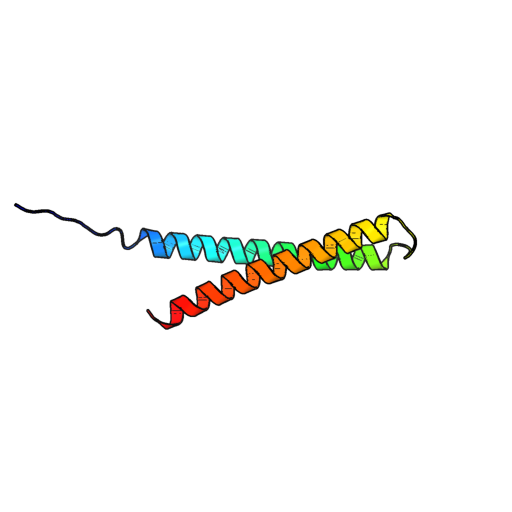 46.34 80 ASP A C 1
ATOM 664 O O . ASP A 1 80 ? 23.476 -2.342 -15.553 1.00 46.34 80 ASP A O 1
ATOM 668 N N . PHE A 1 81 ? 21.499 -2.708 -16.534 1.00 48.28 81 PHE A N 1
ATOM 669 C CA . PHE A 1 81 ? 22.027 -3.508 -17.653 1.00 48.28 81 PHE A CA 1
ATOM 670 C C . PHE A 1 81 ? 21.903 -2.836 -19.037 1.00 48.28 81 PHE A C 1
ATOM 672 O O . PHE A 1 81 ? 22.177 -3.500 -20.040 1.00 48.28 81 PHE A O 1
ATOM 679 N N . SER A 1 82 ? 21.492 -1.562 -19.115 1.00 43.00 82 SER A N 1
ATOM 680 C CA . SER A 1 82 ? 21.382 -0.800 -20.380 1.00 43.00 82 SER A CA 1
ATOM 681 C C . SER A 1 82 ? 22.529 0.182 -20.600 1.00 43.00 82 SER A C 1
ATOM 683 O O . SER A 1 82 ? 22.947 0.837 -19.622 1.00 43.00 82 SER A O 1
#

Radius of gyration: 20.33 Å; Cα contacts (8 Å, |Δi|>4): 35; chains: 1; bounding box: 38×14×73 Å

Organism: NCBI:txid1907941

Foldseek 3Di:
DDDDPPDPPPPVVVVLVVVLVVLVVLLVVLVVLLVVLVVVLVVDDCPDPVNVVSVVVNVVSVVSNVVSVVVNVVSVVVVVVD

Nearest PDB structures (foldseek):
  6jqa-assembly1_A  TM=8.962E-01  e=2.550E-01  Onion yellows phytoplasma OY-W
  6jqa-assembly1_B  TM=8.339E-01  e=1.024E+00  Onion yellows phytoplasma OY-W
  6jqa-assembly1_C  TM=8.359E-01  e=9.026E-01  Onion yellows phytoplasma OY-W
  5wkq-assembly1_A  TM=7.036E-01  e=7.268E+00  Shigella flexneri